Protein AF-A0A7W9T0S2-F1 (afdb_monomer_lite)

Radius of gyration: 16.26 Å; chains: 1; bounding box: 35×45×44 Å

Secondary structure (DSSP, 8-state):
------PPPHHHHHHHHH-TT-SHHHHHHHHHHHTT----HHHHHHHHTTS---HHHHHHHHHHHHHHHHHHHHHHHHHHHHHHT-

Organism: NCBI:txid1411122

Sequence (86 aa):
MEQNTNEPTEFQQILQRLGTGNTVVRDTIALLAERGLKVSRSAMYQALDGRSNRRELIEAFLETAEAEFERRRQVRERAARLIHNA

Foldseek 3Di:
DDPPPLDFDPLVVLVVVCPDPHCLLVVLQVVCVVVVHHDDSVRLVCVSRVVDPPVSSVVSSVVSSVVSVVVVVVVVVVVVVVVVVD

pLDDT: mean 88.69, std 13.68, range [36.47, 97.38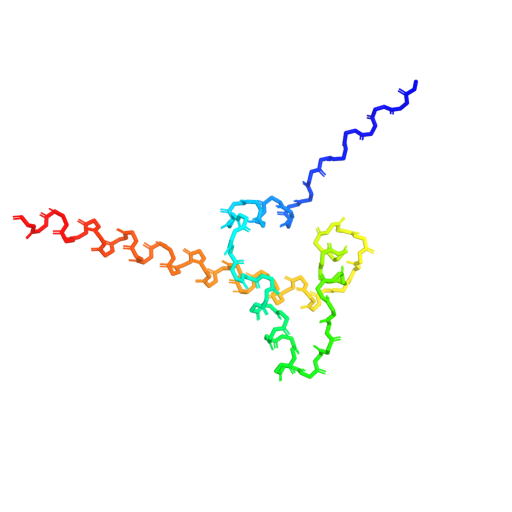]

Structure (mmCIF, N/CA/C/O backbone):
data_AF-A0A7W9T0S2-F1
#
_entry.id   AF-A0A7W9T0S2-F1
#
loop_
_atom_site.group_PDB
_atom_site.id
_atom_site.type_symbol
_atom_site.label_atom_id
_atom_site.label_alt_id
_atom_site.label_comp_id
_atom_site.label_asym_id
_atom_site.label_entity_id
_atom_site.label_seq_id
_atom_site.pdbx_PDB_ins_code
_atom_site.Cartn_x
_atom_site.Cartn_y
_atom_site.Cartn_z
_atom_site.occupancy
_atom_site.B_iso_or_equiv
_atom_site.auth_seq_id
_atom_site.auth_comp_id
_atom_site.auth_asym_id
_atom_site.auth_atom_id
_atom_site.pdbx_PDB_model_num
ATOM 1 N N . MET A 1 1 ? -4.101 34.913 16.684 1.00 36.47 1 MET A N 1
ATOM 2 C CA . MET A 1 1 ? -4.979 33.922 16.029 1.00 36.47 1 MET A CA 1
ATOM 3 C C . MET A 1 1 ? -4.090 32.766 15.612 1.00 36.47 1 MET A C 1
ATOM 5 O O . MET A 1 1 ? -3.102 33.010 14.933 1.00 36.47 1 MET A O 1
ATOM 9 N N . GLU A 1 2 ? -4.356 31.576 16.147 1.00 38.28 2 GLU A N 1
ATOM 10 C CA . GLU A 1 2 ? -3.514 30.378 16.042 1.00 38.28 2 GLU A CA 1
ATOM 11 C C . GLU A 1 2 ? -3.352 29.923 14.587 1.00 38.28 2 GLU A C 1
ATOM 13 O O . GLU A 1 2 ? -4.324 29.573 13.921 1.00 38.28 2 GLU A O 1
ATOM 18 N N . GLN A 1 3 ? -2.117 29.911 14.090 1.00 45.41 3 GLN A N 1
ATOM 19 C CA . GLN A 1 3 ? -1.760 29.200 12.867 1.00 45.41 3 GLN A CA 1
ATOM 20 C C . GLN A 1 3 ? -1.316 27.791 13.270 1.00 45.41 3 GLN A C 1
ATOM 22 O O . GLN A 1 3 ? -0.129 27.528 13.413 1.00 45.41 3 GLN A O 1
ATOM 27 N N . ASN A 1 4 ? -2.271 26.884 13.494 1.00 43.69 4 ASN A N 1
ATOM 28 C CA . ASN A 1 4 ? -1.969 25.453 13.514 1.00 43.69 4 ASN A CA 1
ATOM 29 C C . ASN A 1 4 ? -1.710 25.016 12.067 1.00 43.69 4 ASN A C 1
ATOM 31 O O . ASN A 1 4 ? -2.609 24.564 11.356 1.00 43.69 4 ASN A O 1
ATOM 35 N N . THR A 1 5 ? -0.477 25.208 11.603 1.00 50.59 5 THR A N 1
ATOM 36 C CA . THR A 1 5 ? 0.073 24.481 10.459 1.00 50.59 5 THR A CA 1
ATOM 37 C C . THR A 1 5 ? 0.064 23.000 10.818 1.00 50.59 5 THR A C 1
ATOM 39 O O . THR A 1 5 ? 0.983 22.503 11.458 1.00 50.59 5 THR A O 1
ATOM 42 N N . ASN A 1 6 ? -1.021 22.309 10.465 1.00 63.34 6 ASN A N 1
ATOM 43 C CA . ASN A 1 6 ? -1.122 20.856 10.555 1.00 63.34 6 ASN A CA 1
ATOM 44 C C . ASN A 1 6 ? -0.130 20.254 9.555 1.00 63.34 6 ASN A C 1
ATOM 46 O O . ASN A 1 6 ? -0.472 20.042 8.389 1.00 63.34 6 ASN A O 1
ATOM 50 N N . GLU A 1 7 ? 1.111 20.044 9.988 1.00 75.94 7 GLU A N 1
ATOM 51 C CA . GLU A 1 7 ? 2.070 19.268 9.216 1.00 75.94 7 GLU A CA 1
ATOM 52 C C . GLU A 1 7 ? 1.494 17.870 8.963 1.00 75.94 7 GLU A C 1
ATOM 54 O O . GLU A 1 7 ? 0.918 17.263 9.873 1.00 75.94 7 GLU A O 1
ATOM 59 N N . PRO A 1 8 ? 1.591 17.360 7.724 1.00 81.31 8 PRO A N 1
ATOM 60 C CA . PRO A 1 8 ? 1.083 16.040 7.422 1.00 81.31 8 PRO A CA 1
ATOM 61 C C . PRO A 1 8 ? 1.864 14.982 8.201 1.00 81.31 8 PRO A C 1
ATOM 63 O O . PRO A 1 8 ? 3.097 15.021 8.240 1.00 81.31 8 PRO A O 1
ATOM 66 N N . THR A 1 9 ? 1.150 14.012 8.773 1.00 88.69 9 THR A N 1
ATOM 67 C CA . THR A 1 9 ? 1.754 12.869 9.480 1.00 88.69 9 THR A CA 1
ATOM 68 C C . THR A 1 9 ? 2.710 12.101 8.561 1.00 88.69 9 THR A C 1
ATOM 70 O O . THR A 1 9 ? 2.583 12.173 7.332 1.00 88.69 9 THR A O 1
ATOM 73 N N . GLU A 1 10 ? 3.634 11.295 9.105 1.00 91.75 10 GLU A N 1
ATOM 74 C CA . GLU A 1 10 ? 4.518 10.491 8.246 1.00 91.75 10 GLU A CA 1
ATOM 75 C C . GLU A 1 10 ? 3.720 9.580 7.298 1.00 91.75 10 GLU A C 1
ATOM 77 O O . GLU A 1 10 ? 4.079 9.410 6.131 1.00 91.75 10 GLU A O 1
ATOM 82 N N . PHE A 1 11 ? 2.579 9.057 7.750 1.00 91.56 11 PHE A N 1
ATOM 83 C CA . PHE A 1 11 ? 1.703 8.221 6.929 1.00 91.56 11 PHE A CA 1
ATOM 84 C C . PHE A 1 11 ? 1.031 9.000 5.793 1.00 91.56 11 PHE A C 1
ATOM 86 O O . PHE A 1 11 ? 0.930 8.496 4.671 1.00 91.56 11 PHE A O 1
ATOM 93 N N . GLN A 1 12 ? 0.617 10.244 6.042 1.00 90.38 12 GLN A N 1
ATOM 94 C CA . GLN A 1 12 ? 0.111 11.123 4.989 1.00 90.38 12 GLN A CA 1
ATOM 95 C C . GLN A 1 12 ? 1.207 11.466 3.977 1.00 90.38 12 GLN A C 1
ATOM 97 O O . GLN A 1 12 ? 0.941 11.463 2.775 1.00 90.38 12 GLN A O 1
ATOM 102 N N . GLN A 1 13 ? 2.443 11.697 4.424 1.00 92.94 13 GLN A N 1
ATOM 103 C CA . GLN A 1 13 ? 3.576 11.938 3.526 1.00 92.94 13 GLN A CA 1
ATOM 104 C C . GLN A 1 13 ? 3.876 10.712 2.648 1.00 92.94 13 GLN A C 1
ATOM 106 O O . GLN A 1 13 ? 4.117 10.849 1.444 1.00 92.94 13 GLN A O 1
ATOM 111 N N . ILE A 1 14 ? 3.803 9.499 3.210 1.00 93.50 14 ILE A N 1
ATOM 112 C CA . ILE A 1 14 ? 3.913 8.246 2.446 1.00 93.50 14 ILE A CA 1
ATOM 113 C C . ILE A 1 14 ? 2.805 8.166 1.392 1.00 93.50 14 ILE A C 1
ATOM 115 O O . ILE A 1 14 ? 3.081 7.917 0.216 1.00 93.50 14 ILE A O 1
ATOM 119 N N . LEU A 1 15 ? 1.556 8.432 1.780 1.00 91.44 15 LEU A N 1
ATOM 120 C CA . LEU A 1 15 ? 0.430 8.409 0.853 1.00 91.44 15 LEU A CA 1
ATOM 121 C C . LEU A 1 15 ? 0.582 9.445 -0.275 1.00 91.44 15 LEU A C 1
ATOM 123 O O . LEU A 1 15 ? 0.305 9.140 -1.437 1.00 91.44 15 LEU A O 1
ATOM 127 N N . GLN A 1 16 ? 1.066 10.647 0.039 1.00 91.62 16 GLN A N 1
ATOM 128 C CA . GLN A 1 16 ? 1.359 11.682 -0.954 1.00 91.62 16 GLN A CA 1
ATOM 129 C C . GLN A 1 16 ? 2.439 11.226 -1.945 1.00 91.62 16 GLN A C 1
ATOM 131 O O . GLN A 1 16 ? 2.263 11.391 -3.152 1.00 91.62 16 GLN A O 1
ATOM 136 N N . ARG A 1 17 ? 3.514 10.579 -1.469 1.00 93.38 17 ARG A N 1
ATOM 137 C CA . ARG A 1 17 ? 4.566 9.995 -2.327 1.00 93.38 17 ARG A CA 1
ATOM 138 C C . ARG A 1 17 ? 4.043 8.895 -3.251 1.00 93.38 17 ARG A C 1
ATOM 140 O O . ARG A 1 17 ? 4.542 8.735 -4.366 1.00 93.38 17 ARG A O 1
ATOM 147 N N . LEU A 1 18 ? 3.042 8.135 -2.810 1.00 91.25 18 LEU A N 1
ATOM 148 C CA . LEU A 1 18 ? 2.390 7.122 -3.639 1.00 91.25 18 LEU A CA 1
ATOM 149 C C . LEU A 1 18 ? 1.535 7.749 -4.759 1.00 91.25 18 LEU A C 1
ATOM 151 O O . LEU A 1 18 ? 1.434 7.152 -5.836 1.00 91.25 18 LEU A O 1
ATOM 155 N N . GLY A 1 19 ? 1.001 8.958 -4.552 1.00 89.75 19 GLY A N 1
ATOM 156 C CA . GLY A 1 19 ? 0.296 9.774 -5.551 1.00 89.75 19 GLY A CA 1
ATOM 157 C C . GLY A 1 19 ? -1.226 9.574 -5.578 1.00 89.75 19 GLY A C 1
ATOM 158 O O . GLY A 1 19 ? -1.738 8.554 -5.131 1.00 89.75 19 GLY A O 1
ATOM 159 N N . THR A 1 20 ? -1.975 10.532 -6.131 1.00 74.06 20 THR A N 1
ATOM 160 C CA . THR A 1 20 ? -3.450 10.648 -6.015 1.00 74.06 20 THR A CA 1
ATOM 161 C C . THR A 1 20 ? -4.286 9.585 -6.748 1.00 74.06 20 THR A C 1
ATOM 163 O O . THR A 1 20 ? -5.504 9.569 -6.601 1.00 74.06 20 THR A O 1
ATOM 166 N N . GLY A 1 21 ? -3.665 8.665 -7.489 1.00 75.88 21 GLY A N 1
ATOM 167 C CA . GLY A 1 21 ? -4.338 7.555 -8.182 1.00 75.88 21 GLY A CA 1
ATOM 168 C C . GLY A 1 21 ? -3.875 6.165 -7.743 1.00 75.88 21 GLY A C 1
ATOM 169 O O . GLY A 1 21 ? -4.181 5.182 -8.414 1.00 75.88 21 GLY A O 1
ATOM 170 N N . ASN A 1 22 ? -3.088 6.072 -6.667 1.00 83.31 22 ASN A N 1
ATOM 171 C CA . ASN A 1 22 ? -2.586 4.785 -6.202 1.00 83.31 22 ASN A CA 1
ATOM 172 C C . ASN A 1 22 ? -3.713 3.919 -5.612 1.00 83.31 22 ASN A C 1
ATOM 174 O O . ASN A 1 22 ? -4.720 4.420 -5.110 1.00 83.31 22 ASN A O 1
ATOM 178 N N . THR A 1 23 ? -3.528 2.603 -5.661 1.00 92.25 23 THR A N 1
ATOM 179 C CA . THR A 1 23 ? -4.502 1.635 -5.151 1.00 92.25 23 THR A CA 1
ATOM 180 C C . THR A 1 23 ? -4.235 1.225 -3.708 1.00 92.25 23 THR A C 1
ATOM 182 O O . THR A 1 23 ? -5.061 0.520 -3.142 1.00 92.25 23 THR A O 1
ATOM 185 N N . VAL A 1 24 ? -3.163 1.723 -3.079 1.00 94.38 24 VAL A N 1
ATOM 186 C CA . VAL A 1 24 ? -2.667 1.254 -1.775 1.00 94.38 24 VAL A CA 1
ATOM 187 C C . VAL A 1 24 ? -3.760 1.285 -0.722 1.00 94.38 24 VAL A C 1
ATOM 189 O O . VAL A 1 24 ? -4.027 0.254 -0.139 1.00 94.38 24 VAL A O 1
ATOM 192 N N . VAL A 1 25 ? -4.504 2.384 -0.555 1.00 94.44 25 VAL A N 1
ATOM 193 C CA . VAL A 1 25 ? -5.601 2.440 0.440 1.00 94.44 25 VAL A CA 1
ATOM 194 C C . VAL A 1 25 ? -6.685 1.388 0.180 1.00 94.44 25 VAL A C 1
ATOM 196 O O . VAL A 1 25 ? -7.242 0.817 1.114 1.00 94.44 25 VAL A O 1
ATOM 199 N N . ARG A 1 26 ? -7.021 1.129 -1.088 1.00 95.31 26 ARG A N 1
ATOM 200 C CA . ARG A 1 26 ? -7.998 0.090 -1.447 1.00 95.31 26 ARG A CA 1
ATOM 201 C C . ARG A 1 26 ? -7.430 -1.298 -1.155 1.00 95.31 26 ARG A C 1
ATOM 203 O O . ARG A 1 26 ? -8.149 -2.132 -0.617 1.00 95.31 26 ARG A O 1
ATOM 210 N N . ASP A 1 27 ? -6.170 -1.516 -1.495 1.00 96.56 27 ASP A N 1
ATOM 211 C CA . ASP A 1 27 ? -5.494 -2.797 -1.339 1.00 96.56 27 ASP A CA 1
ATOM 212 C C . ASP A 1 27 ? -5.238 -3.091 0.155 1.00 96.56 27 ASP A C 1
ATOM 214 O O . ASP A 1 27 ? -5.444 -4.217 0.594 1.00 96.56 27 ASP A O 1
ATOM 218 N N . THR A 1 28 ? -4.958 -2.073 0.981 1.00 96.88 28 THR A N 1
ATOM 219 C CA . THR A 1 28 ? -4.930 -2.167 2.452 1.00 96.88 28 THR A CA 1
ATOM 220 C C . THR A 1 28 ? -6.280 -2.621 3.001 1.00 96.88 28 THR A C 1
ATOM 222 O O . THR A 1 28 ? -6.341 -3.511 3.843 1.00 96.88 28 THR A O 1
ATOM 225 N N . ILE A 1 29 ? -7.385 -2.026 2.535 1.00 96.50 29 ILE A N 1
ATOM 226 C CA . ILE A 1 29 ? -8.734 -2.406 2.986 1.00 96.50 29 ILE A CA 1
ATOM 227 C C . ILE A 1 29 ? -9.054 -3.852 2.589 1.00 96.50 29 ILE A C 1
ATOM 229 O O . ILE A 1 29 ? -9.661 -4.573 3.380 1.00 96.50 29 ILE A O 1
ATOM 233 N N . ALA A 1 30 ? -8.642 -4.282 1.394 1.00 96.62 30 ALA A N 1
ATOM 234 C CA . ALA A 1 30 ? -8.796 -5.665 0.953 1.00 96.62 30 ALA A CA 1
ATOM 235 C C . ALA A 1 30 ? -7.977 -6.629 1.829 1.00 96.62 30 ALA A C 1
ATOM 237 O O . ALA A 1 30 ? -8.540 -7.586 2.355 1.00 96.62 30 ALA A O 1
ATOM 238 N N . LEU A 1 31 ? -6.703 -6.316 2.083 1.00 97.12 31 LEU A N 1
ATOM 239 C CA . LEU A 1 31 ? -5.823 -7.096 2.958 1.00 97.12 31 LEU A CA 1
ATOM 240 C C . LEU A 1 31 ? -6.393 -7.229 4.377 1.00 97.12 31 LEU A C 1
ATOM 242 O O . LEU A 1 31 ? -6.393 -8.307 4.969 1.00 97.12 31 LEU A O 1
ATOM 246 N N . LEU A 1 32 ? -6.920 -6.139 4.933 1.00 96.69 32 LEU A N 1
ATOM 247 C CA . LEU A 1 32 ? -7.572 -6.159 6.241 1.00 96.69 32 LEU A CA 1
ATOM 248 C C . LEU A 1 32 ? -8.830 -7.036 6.230 1.00 96.69 32 LEU A C 1
ATOM 250 O O . LEU A 1 32 ? -9.041 -7.801 7.169 1.00 96.69 32 LEU A O 1
ATOM 254 N N . ALA A 1 33 ? -9.632 -6.982 5.164 1.00 96.56 33 ALA A N 1
ATOM 255 C CA . ALA A 1 33 ? -10.814 -7.827 5.028 1.00 96.56 33 ALA A CA 1
ATOM 256 C C . ALA A 1 33 ? -10.457 -9.322 4.942 1.00 96.56 33 ALA A C 1
ATOM 258 O O . ALA A 1 33 ? -11.137 -10.134 5.569 1.00 96.56 33 ALA A O 1
ATOM 259 N N . GLU A 1 34 ? -9.378 -9.679 4.239 1.00 96.69 34 GLU A N 1
ATOM 260 C CA . GLU A 1 34 ? -8.829 -11.045 4.203 1.00 96.69 34 GLU A CA 1
ATOM 261 C C . GLU A 1 34 ? -8.378 -11.519 5.593 1.00 96.69 34 GLU A C 1
ATOM 263 O O . GLU A 1 34 ? -8.581 -12.678 5.952 1.00 96.69 34 GLU A O 1
ATOM 268 N N . ARG A 1 35 ? -7.857 -10.604 6.421 1.00 95.81 35 ARG A N 1
ATOM 269 C CA . ARG A 1 35 ? -7.509 -10.841 7.836 1.00 95.81 35 ARG A CA 1
ATOM 270 C C . ARG A 1 35 ? -8.722 -10.825 8.781 1.00 95.81 35 ARG A C 1
ATOM 272 O O . ARG A 1 35 ? -8.556 -10.892 9.995 1.00 95.81 35 ARG A O 1
ATOM 279 N N . GLY A 1 36 ? -9.944 -10.730 8.250 1.00 96.25 36 GLY A N 1
ATOM 280 C CA . GLY A 1 36 ? -11.189 -10.716 9.026 1.00 96.25 36 GLY A CA 1
ATOM 281 C C . GLY A 1 36 ? -11.578 -9.349 9.600 1.00 96.25 36 GLY A C 1
ATOM 282 O O . GLY A 1 36 ? -12.569 -9.244 10.325 1.00 96.25 36 GLY A O 1
ATOM 283 N N . LEU A 1 37 ? -10.850 -8.282 9.261 1.00 95.12 37 LEU A N 1
ATOM 284 C CA . LEU A 1 37 ? -11.070 -6.935 9.772 1.00 95.12 37 LEU A CA 1
ATOM 285 C C . LEU A 1 37 ? -11.769 -6.046 8.732 1.00 95.12 37 LEU A C 1
ATOM 287 O O . LEU A 1 37 ? -11.177 -5.586 7.758 1.00 95.12 37 LEU A O 1
ATOM 291 N N . LYS A 1 38 ? -13.048 -5.735 8.960 1.00 93.81 38 LYS A N 1
ATOM 292 C CA . LYS A 1 38 ? -13.801 -4.818 8.089 1.00 93.81 38 LYS A CA 1
ATOM 293 C C . LYS A 1 38 ? -13.531 -3.364 8.469 1.00 93.81 38 LYS A C 1
ATOM 295 O O . LYS A 1 38 ? -13.848 -2.933 9.577 1.00 93.81 38 LYS A O 1
ATOM 300 N N . VAL A 1 39 ? -12.985 -2.596 7.529 1.00 94.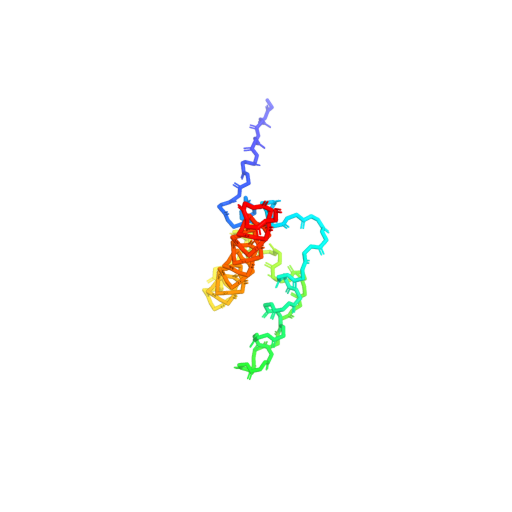19 39 VAL A N 1
ATOM 301 C CA . VAL A 1 39 ? -12.637 -1.181 7.719 1.00 94.19 39 VAL A CA 1
ATOM 302 C C . VAL A 1 39 ? -13.173 -0.358 6.555 1.00 94.19 39 VAL A C 1
ATOM 304 O O . VAL A 1 39 ? -13.061 -0.745 5.395 1.00 94.19 39 VAL A O 1
ATOM 307 N N . SER A 1 40 ? -13.777 0.790 6.861 1.00 94.25 40 SER A N 1
ATOM 308 C CA . SER A 1 40 ? -14.205 1.738 5.834 1.00 94.25 40 SER A CA 1
ATOM 309 C C . SER A 1 40 ? -13.027 2.581 5.351 1.00 94.25 40 SER A C 1
ATOM 311 O O . SER A 1 40 ? -12.083 2.854 6.093 1.00 94.25 40 SER A O 1
ATOM 313 N N . ARG A 1 41 ? -13.114 3.096 4.123 1.00 93.56 41 ARG A N 1
ATOM 314 C CA . ARG A 1 41 ? -12.105 4.022 3.591 1.00 93.56 41 ARG A CA 1
ATOM 315 C C . ARG A 1 41 ? -11.915 5.259 4.481 1.00 93.56 41 ARG A C 1
ATOM 317 O O . ARG A 1 41 ? -10.786 5.686 4.685 1.00 93.56 41 ARG A O 1
ATOM 324 N N . SER A 1 42 ? -12.993 5.789 5.062 1.00 93.31 42 SER A N 1
ATOM 325 C CA . SER A 1 42 ? -12.915 6.917 6.002 1.00 93.31 42 SER A CA 1
ATOM 326 C C . SER A 1 42 ? -12.136 6.566 7.270 1.00 93.31 42 SER A C 1
ATOM 328 O O . SER A 1 42 ? -11.339 7.377 7.729 1.00 93.31 42 SER A O 1
ATOM 330 N N . ALA A 1 43 ? -12.350 5.376 7.839 1.00 92.62 43 ALA A N 1
ATOM 331 C CA . ALA A 1 43 ? -11.623 4.937 9.029 1.00 92.62 43 ALA A CA 1
ATOM 332 C C . ALA A 1 43 ? -10.127 4.742 8.736 1.00 92.62 43 ALA A C 1
ATOM 334 O O . ALA A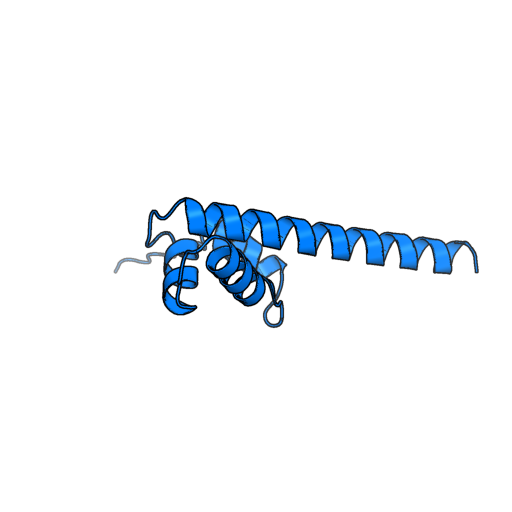 1 43 ? -9.292 5.078 9.572 1.00 92.62 43 ALA A O 1
ATOM 335 N N . MET A 1 44 ? -9.790 4.270 7.531 1.00 94.38 44 MET A N 1
ATOM 336 C CA . MET A 1 44 ? -8.403 4.178 7.081 1.00 94.38 44 MET A CA 1
ATOM 337 C C . MET A 1 44 ? -7.738 5.560 7.030 1.00 94.38 44 MET A C 1
ATOM 339 O O . MET A 1 44 ? -6.682 5.744 7.623 1.00 94.38 44 MET A O 1
ATOM 343 N N . TYR A 1 45 ? -8.377 6.558 6.410 1.00 92.75 45 TYR A N 1
ATOM 344 C CA . TYR A 1 45 ? -7.839 7.925 6.377 1.00 92.75 45 TYR A CA 1
ATOM 345 C C . TYR A 1 45 ? -7.720 8.556 7.764 1.00 92.75 45 TYR A C 1
ATOM 347 O O . TYR A 1 45 ? -6.704 9.166 8.060 1.00 92.75 45 TYR A O 1
ATOM 355 N N . GLN A 1 46 ? -8.694 8.348 8.653 1.00 92.19 46 GLN A N 1
ATOM 356 C CA . GLN A 1 46 ? -8.587 8.825 10.036 1.00 92.19 46 GLN A CA 1
ATOM 357 C C . GLN A 1 46 ? -7.388 8.218 10.775 1.00 92.19 46 GLN A C 1
ATOM 359 O O . GLN A 1 46 ? -6.753 8.914 11.563 1.00 92.19 46 GLN A O 1
ATOM 364 N N . ALA A 1 47 ? -7.064 6.945 10.524 1.00 92.12 47 ALA A N 1
ATOM 365 C CA . ALA A 1 47 ? -5.864 6.326 11.078 1.00 92.12 47 ALA A CA 1
ATOM 366 C C . ALA A 1 47 ? -4.585 6.960 10.510 1.00 92.12 47 ALA A C 1
ATOM 368 O O .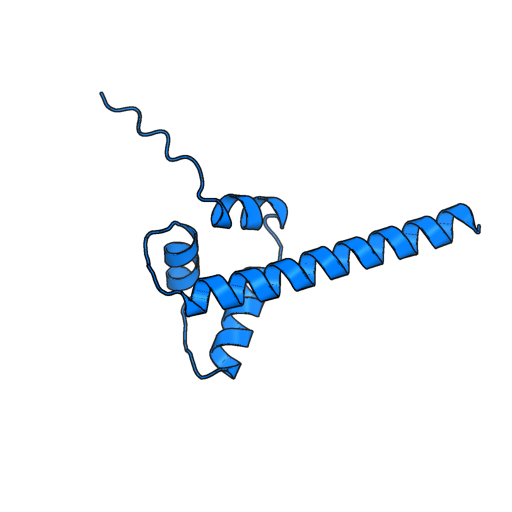 ALA A 1 47 ? -3.699 7.320 11.280 1.00 92.12 47 ALA A O 1
ATOM 369 N N . LEU A 1 48 ? -4.511 7.175 9.191 1.00 91.00 48 LEU A N 1
ATOM 370 C CA . LEU A 1 48 ? -3.360 7.833 8.554 1.00 91.00 48 LEU A CA 1
ATOM 371 C C . LEU A 1 48 ? -3.177 9.277 9.038 1.00 91.00 48 LEU A C 1
ATOM 373 O O . LEU A 1 48 ? -2.050 9.717 9.236 1.00 91.00 48 LEU A O 1
ATOM 377 N N . ASP A 1 49 ? -4.270 9.986 9.306 1.00 90.31 49 ASP A N 1
ATOM 378 C CA . ASP A 1 49 ? -4.275 11.341 9.865 1.00 90.31 49 ASP A CA 1
ATOM 379 C C . ASP A 1 49 ? -3.877 11.380 11.357 1.00 90.31 49 ASP A C 1
ATOM 381 O O . ASP A 1 49 ? -3.943 12.439 11.980 1.00 90.31 49 ASP A O 1
ATOM 385 N N . GLY A 1 50 ? -3.534 10.239 11.969 1.00 85.75 50 GLY A N 1
ATOM 386 C CA . GLY A 1 50 ? -3.191 10.144 13.393 1.00 85.75 50 GLY A CA 1
ATOM 387 C C . GLY A 1 50 ? -4.387 10.318 14.334 1.00 85.75 50 GLY A C 1
ATOM 388 O O . GLY A 1 50 ? -4.220 10.419 15.546 1.00 85.75 50 GLY A O 1
ATOM 389 N N . ARG A 1 51 ? -5.617 10.330 13.805 1.00 85.12 51 ARG A N 1
ATOM 390 C CA . ARG A 1 51 ? -6.861 10.473 14.585 1.00 85.12 51 ARG A CA 1
ATOM 391 C C . ARG A 1 51 ? -7.362 9.140 15.146 1.00 85.12 51 ARG A C 1
ATOM 393 O O . ARG A 1 51 ? -8.416 9.093 15.776 1.00 85.12 51 ARG A O 1
ATOM 400 N N . SER A 1 52 ? -6.640 8.046 14.901 1.00 80.88 52 SER A N 1
ATOM 401 C CA . SER A 1 52 ? -6.959 6.712 15.400 1.00 80.88 52 SER A CA 1
ATOM 402 C C . SER A 1 52 ? -5.689 5.908 15.674 1.00 80.88 52 SER A C 1
ATOM 404 O O . SER A 1 52 ? -4.836 5.784 14.803 1.00 80.88 52 SER A O 1
ATOM 406 N N . ASN A 1 53 ? -5.604 5.282 16.852 1.00 74.06 53 ASN A N 1
ATOM 407 C CA . ASN A 1 53 ? -4.454 4.465 17.271 1.00 74.06 53 ASN A CA 1
ATOM 408 C C . ASN A 1 53 ? -4.592 2.981 16.880 1.00 74.06 53 ASN A C 1
ATOM 410 O O . ASN A 1 53 ? -4.081 2.095 17.566 1.00 74.06 53 ASN A O 1
ATOM 414 N N . ARG A 1 54 ? -5.325 2.669 15.804 1.00 87.50 54 ARG A N 1
ATOM 415 C CA . ARG A 1 54 ? -5.525 1.278 15.370 1.00 87.50 54 ARG A CA 1
ATOM 416 C C . ARG A 1 54 ? -4.286 0.768 14.641 1.00 87.50 54 ARG A C 1
ATOM 418 O O . ARG A 1 54 ? -4.205 0.832 13.418 1.00 87.50 54 ARG A O 1
ATOM 425 N N . ARG A 1 55 ? -3.347 0.236 15.422 1.00 90.56 55 ARG A N 1
ATOM 426 C CA . ARG A 1 55 ? -2.062 -0.307 14.965 1.00 90.56 55 ARG A CA 1
ATOM 427 C C . ARG A 1 55 ? -2.188 -1.238 13.754 1.00 90.56 55 ARG A C 1
ATOM 429 O O . ARG A 1 55 ? -1.454 -1.064 12.792 1.00 90.56 55 ARG A O 1
ATOM 436 N N . GLU A 1 56 ? -3.170 -2.135 13.758 1.00 92.81 56 GLU A N 1
ATOM 437 C CA . GLU A 1 56 ? -3.423 -3.090 12.666 1.00 92.81 56 GLU A CA 1
ATOM 438 C C . GLU A 1 56 ? -3.664 -2.413 11.304 1.00 92.81 56 GLU A C 1
ATOM 440 O O . GLU A 1 56 ? -3.216 -2.914 10.276 1.00 92.81 56 GLU A O 1
ATOM 445 N N . LEU A 1 57 ? -4.348 -1.259 11.279 1.00 94.25 57 LEU A N 1
ATOM 446 C CA . LEU A 1 57 ? -4.598 -0.508 10.040 1.00 94.25 57 LEU A CA 1
ATOM 447 C C . LEU A 1 57 ? -3.297 0.089 9.507 1.00 94.25 57 LEU A C 1
ATOM 449 O O . LEU A 1 57 ? -3.044 0.041 8.307 1.00 94.25 57 LEU A O 1
ATOM 453 N N . ILE A 1 58 ? -2.487 0.651 10.404 1.00 94.38 58 ILE A N 1
ATOM 454 C CA . ILE A 1 58 ? -1.209 1.272 10.056 1.00 94.38 58 ILE A CA 1
ATOM 455 C C . ILE A 1 58 ? -0.217 0.221 9.561 1.00 94.38 58 ILE A C 1
ATOM 457 O O . ILE A 1 58 ? 0.413 0.430 8.530 1.00 94.38 58 ILE A 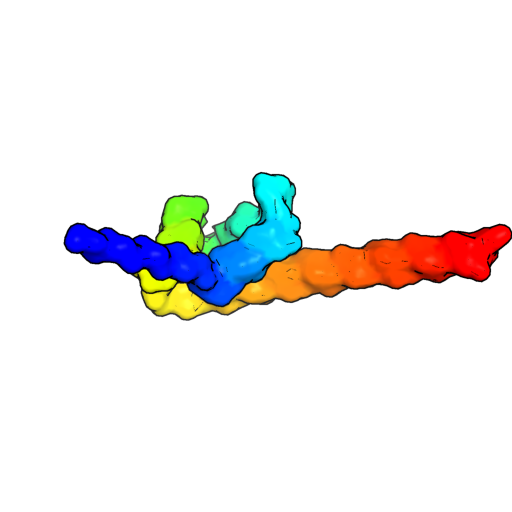O 1
ATOM 461 N N . GLU A 1 59 ? -0.118 -0.924 10.236 1.00 95.56 59 GLU A N 1
ATOM 462 C CA . GLU A 1 59 ? 0.754 -2.022 9.809 1.00 95.56 59 GLU A CA 1
ATOM 463 C C . GLU A 1 59 ? 0.346 -2.554 8.430 1.00 95.56 59 GLU A C 1
ATOM 465 O O . GLU A 1 59 ? 1.188 -2.655 7.541 1.00 95.56 59 GLU A O 1
ATOM 470 N N . ALA A 1 60 ? -0.950 -2.790 8.197 1.00 96.88 60 ALA A N 1
ATOM 471 C CA . ALA A 1 60 ? -1.438 -3.212 6.883 1.00 96.88 60 ALA A CA 1
ATOM 472 C C . ALA A 1 60 ? -1.201 -2.149 5.790 1.00 96.88 60 ALA A C 1
ATOM 474 O O . ALA A 1 60 ? -0.937 -2.478 4.629 1.00 96.88 60 ALA A O 1
ATOM 475 N N . PHE A 1 61 ? -1.293 -0.863 6.136 1.00 96.31 61 PHE A N 1
ATOM 476 C CA . PHE A 1 61 ? -0.977 0.222 5.209 1.00 96.31 61 PHE A CA 1
ATOM 477 C C . PHE A 1 61 ? 0.502 0.246 4.836 1.00 96.31 61 PHE A C 1
ATOM 479 O O . PHE A 1 61 ? 0.822 0.359 3.656 1.00 96.31 61 PHE A O 1
ATOM 486 N N . LEU A 1 62 ? 1.399 0.125 5.816 1.00 96.38 62 LEU A N 1
ATOM 487 C CA . LEU A 1 62 ? 2.836 0.104 5.560 1.00 96.38 62 LEU A CA 1
ATOM 488 C C . LEU A 1 62 ? 3.219 -1.091 4.688 1.00 96.38 62 LEU A C 1
ATOM 490 O O . LEU A 1 62 ? 3.885 -0.899 3.678 1.00 96.38 62 LEU A O 1
ATOM 494 N N . GLU A 1 63 ? 2.696 -2.279 4.987 1.00 97.38 63 GLU A N 1
ATOM 495 C CA . GLU A 1 63 ? 2.924 -3.492 4.193 1.00 97.38 63 GLU A CA 1
ATOM 496 C C . GLU A 1 63 ? 2.525 -3.303 2.718 1.00 97.38 63 GLU A C 1
ATOM 498 O O . GLU A 1 63 ? 3.280 -3.608 1.793 1.00 97.38 63 GLU A O 1
ATOM 503 N N . THR A 1 64 ? 1.342 -2.731 2.481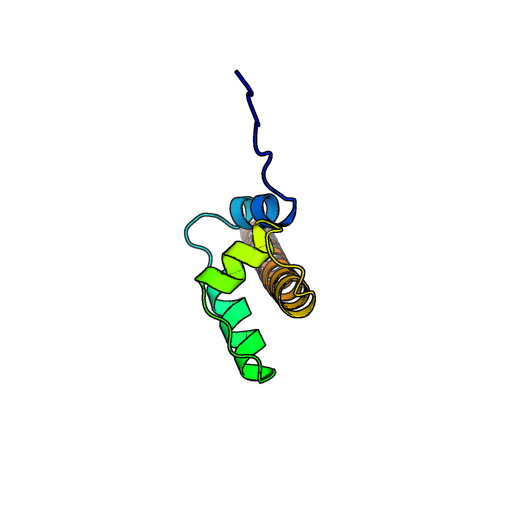 1.00 97.06 64 THR A N 1
ATOM 504 C CA . THR A 1 64 ? 0.856 -2.469 1.117 1.00 97.06 64 THR A CA 1
ATOM 505 C C . THR A 1 64 ? 1.612 -1.333 0.422 1.00 97.06 64 THR A C 1
ATOM 507 O O . THR A 1 64 ? 1.848 -1.401 -0.788 1.00 97.06 64 THR A O 1
ATOM 510 N N . ALA A 1 65 ? 2.042 -0.307 1.159 1.00 96.56 65 ALA A N 1
ATOM 511 C CA . ALA A 1 65 ? 2.864 0.777 0.630 1.00 96.56 65 ALA A CA 1
ATOM 512 C C . ALA A 1 65 ? 4.266 0.288 0.231 1.00 96.56 65 ALA A C 1
ATOM 514 O O . ALA A 1 65 ? 4.746 0.624 -0.853 1.00 96.56 65 ALA A O 1
ATOM 515 N N . GLU A 1 66 ? 4.905 -0.525 1.071 1.00 97.38 66 GLU A N 1
ATOM 516 C CA . GLU A 1 66 ? 6.212 -1.136 0.816 1.00 97.38 66 GLU A CA 1
ATOM 517 C C . GLU A 1 66 ? 6.178 -2.018 -0.433 1.00 97.38 66 GLU A C 1
ATOM 519 O O . GLU A 1 66 ? 7.025 -1.861 -1.317 1.00 97.38 66 GLU A O 1
ATOM 524 N N . ALA A 1 67 ? 5.155 -2.868 -0.564 1.00 96.25 67 ALA A N 1
ATOM 525 C CA . ALA A 1 67 ? 4.961 -3.698 -1.750 1.00 96.25 67 ALA A CA 1
ATOM 526 C C . ALA A 1 67 ? 4.833 -2.858 -3.036 1.00 96.25 67 ALA A C 1
ATOM 528 O O . ALA A 1 67 ? 5.435 -3.182 -4.064 1.00 96.25 67 ALA A O 1
ATOM 529 N N . GLU A 1 68 ? 4.092 -1.747 -2.992 1.00 95.81 68 GLU A N 1
ATOM 530 C CA . GLU A 1 68 ? 3.947 -0.852 -4.142 1.00 95.81 68 GLU A CA 1
ATOM 531 C C . GLU A 1 68 ? 5.251 -0.110 -4.476 1.00 95.81 68 GLU A C 1
ATOM 533 O O . GLU A 1 68 ? 5.600 0.024 -5.655 1.00 95.81 68 GLU A O 1
ATOM 538 N N . PHE A 1 69 ? 6.006 0.356 -3.477 1.00 95.81 69 PHE A N 1
ATOM 539 C CA . PHE A 1 69 ? 7.311 0.980 -3.714 1.00 95.81 69 PHE A CA 1
ATOM 540 C C . PHE A 1 69 ? 8.311 0.001 -4.322 1.00 95.81 69 PHE A C 1
ATOM 542 O O . PHE A 1 69 ? 8.997 0.352 -5.286 1.00 95.81 69 PHE A O 1
ATOM 549 N N . GLU A 1 70 ? 8.351 -1.226 -3.813 1.00 96.81 70 GLU A N 1
ATOM 550 C CA . GLU A 1 70 ? 9.211 -2.278 -4.337 1.00 96.81 70 GLU A CA 1
ATOM 551 C C . GLU A 1 70 ? 8.843 -2.621 -5.785 1.00 96.81 70 GLU A C 1
ATOM 553 O O . GLU A 1 70 ? 9.709 -2.636 -6.664 1.00 96.81 70 GLU A O 1
ATOM 558 N N . ARG A 1 71 ? 7.547 -2.763 -6.090 1.00 94.69 71 ARG A N 1
ATOM 559 C CA . ARG A 1 71 ? 7.067 -2.958 -7.466 1.00 94.69 71 ARG A CA 1
ATOM 560 C C . ARG A 1 71 ? 7.518 -1.823 -8.387 1.00 94.69 71 ARG A C 1
ATOM 562 O O . ARG A 1 71 ? 8.011 -2.075 -9.489 1.00 94.69 71 ARG A O 1
ATOM 569 N N . ARG A 1 72 ? 7.391 -0.562 -7.953 1.00 94.44 72 ARG A N 1
ATOM 570 C CA . ARG A 1 72 ? 7.851 0.606 -8.729 1.00 94.44 72 ARG A CA 1
ATOM 571 C C . ARG A 1 72 ? 9.361 0.585 -8.951 1.00 94.44 72 ARG A C 1
ATOM 573 O O . ARG A 1 72 ? 9.802 0.904 -10.057 1.00 94.44 72 ARG A O 1
ATOM 580 N N . ARG A 1 73 ? 10.148 0.210 -7.938 1.00 96.25 73 ARG A N 1
ATOM 581 C CA . ARG A 1 73 ? 11.607 0.064 -8.044 1.00 96.25 73 ARG A CA 1
ATOM 582 C C . ARG A 1 73 ? 11.970 -0.981 -9.096 1.00 96.25 73 ARG A C 1
ATOM 584 O O . ARG A 1 73 ? 12.685 -0.657 -10.041 1.00 96.25 73 ARG A O 1
ATOM 591 N N . GLN A 1 74 ? 11.393 -2.176 -9.006 1.00 97.00 74 GLN A N 1
ATOM 592 C CA . GLN A 1 74 ? 11.632 -3.269 -9.954 1.00 97.00 74 GLN A CA 1
ATOM 593 C C . GLN A 1 74 ? 11.264 -2.891 -11.395 1.00 97.00 74 GLN A C 1
ATOM 595 O O . GLN A 1 74 ? 12.000 -3.213 -12.330 1.00 97.00 74 GLN A O 1
ATOM 600 N N . VAL A 1 75 ? 10.149 -2.175 -11.596 1.00 96.31 75 VAL A N 1
ATOM 601 C CA . VAL A 1 75 ? 9.747 -1.677 -12.923 1.00 96.31 75 VAL A CA 1
ATOM 602 C C . VAL A 1 75 ? 10.787 -0.708 -13.485 1.00 96.31 75 VAL A C 1
ATOM 604 O O . VAL A 1 75 ? 11.176 -0.851 -14.646 1.00 96.31 75 VAL A O 1
ATOM 607 N N . ARG A 1 76 ? 11.271 0.245 -12.677 1.00 96.00 76 ARG A N 1
ATOM 608 C CA . ARG A 1 76 ? 12.312 1.199 -13.099 1.00 96.00 76 ARG A CA 1
ATOM 609 C C . ARG A 1 76 ? 13.620 0.495 -13.435 1.00 96.00 76 ARG A C 1
ATOM 611 O O . ARG A 1 76 ? 14.193 0.763 -14.485 1.00 96.00 76 ARG A O 1
ATOM 618 N N . GLU A 1 77 ? 14.061 -0.434 -12.594 1.00 97.12 77 GLU A N 1
ATOM 619 C CA . GLU A 1 77 ? 15.273 -1.223 -12.834 1.00 97.12 77 GLU A CA 1
ATOM 620 C C . GLU A 1 77 ? 15.163 -2.054 -14.114 1.00 97.12 77 GLU A C 1
ATOM 622 O O . GLU A 1 77 ? 16.097 -2.107 -14.915 1.00 97.12 77 GLU A O 1
ATOM 627 N N . ARG A 1 78 ? 14.004 -2.679 -14.353 1.00 96.62 78 ARG A N 1
ATOM 628 C CA . ARG A 1 78 ? 13.754 -3.419 -15.594 1.00 96.62 78 ARG A CA 1
ATOM 629 C C . ARG A 1 78 ? 13.789 -2.500 -16.814 1.00 96.62 78 ARG A C 1
ATOM 631 O O . ARG A 1 78 ? 14.410 -2.868 -17.804 1.00 96.62 78 ARG A O 1
ATOM 638 N N . ALA A 1 79 ? 13.161 -1.328 -16.742 1.00 96.69 79 ALA A N 1
ATOM 639 C CA . ALA A 1 79 ? 13.172 -0.354 -17.830 1.00 96.69 79 ALA A CA 1
ATOM 640 C C . ALA A 1 79 ? 14.594 0.151 -18.131 1.00 96.69 79 ALA A C 1
ATOM 642 O O . ALA A 1 79 ? 14.999 0.156 -19.289 1.00 96.69 79 ALA A O 1
ATOM 643 N N . ALA A 1 80 ? 15.376 0.487 -17.100 1.00 95.44 80 ALA A N 1
ATOM 644 C CA . ALA A 1 80 ? 16.763 0.920 -17.257 1.00 95.44 80 ALA A CA 1
ATOM 645 C C . ALA A 1 80 ? 17.623 -0.159 -17.936 1.00 95.44 80 ALA A C 1
ATOM 647 O O . ALA A 1 80 ? 18.335 0.137 -18.892 1.00 95.44 80 ALA A O 1
ATOM 648 N N . ARG A 1 81 ? 17.504 -1.427 -17.511 1.00 95.38 81 ARG A N 1
ATOM 649 C CA . ARG A 1 81 ? 18.208 -2.547 -18.161 1.00 95.38 81 ARG A CA 1
ATOM 650 C C . ARG A 1 81 ? 17.855 -2.696 -19.638 1.00 95.38 81 ARG A C 1
ATOM 652 O O . ARG A 1 81 ? 18.731 -3.033 -20.421 1.00 95.38 81 ARG A O 1
ATOM 659 N N . LEU A 1 82 ? 16.598 -2.473 -20.019 1.00 94.62 82 LEU A N 1
ATOM 660 C CA . LEU A 1 82 ? 16.182 -2.560 -21.421 1.00 94.62 82 LEU A CA 1
ATOM 661 C C . LEU A 1 82 ? 16.740 -1.409 -22.265 1.00 94.62 82 LEU A C 1
ATOM 663 O O . LEU A 1 82 ? 17.095 -1.647 -23.406 1.00 94.62 82 LEU A O 1
ATOM 667 N N . ILE A 1 83 ? 16.847 -0.198 -21.712 1.00 94.44 83 ILE A N 1
ATOM 668 C CA . ILE A 1 83 ? 17.421 0.961 -22.418 1.00 94.44 83 ILE A CA 1
ATOM 669 C C . ILE A 1 83 ? 18.937 0.811 -22.590 1.00 94.44 83 ILE A C 1
ATOM 671 O O . ILE A 1 83 ? 19.456 1.115 -23.652 1.00 94.44 83 ILE A O 1
ATOM 675 N N . HIS A 1 84 ? 19.652 0.355 -21.556 1.00 84.00 84 HIS A N 1
ATOM 676 C CA . HIS A 1 84 ? 21.116 0.231 -21.601 1.00 84.00 84 HIS A CA 1
ATOM 677 C C . HIS A 1 84 ? 21.621 -0.984 -22.395 1.00 84.00 84 HIS A C 1
ATOM 679 O O . HIS A 1 84 ? 22.788 -1.003 -22.772 1.00 84.00 84 HIS A O 1
ATOM 685 N N . ASN A 1 85 ? 20.768 -1.986 -22.625 1.00 70.12 85 ASN A N 1
ATOM 686 C CA . ASN A 1 85 ? 21.079 -3.172 -23.431 1.00 70.12 85 ASN A CA 1
ATOM 687 C C . ASN A 1 85 ? 20.429 -3.134 -24.832 1.00 70.12 85 ASN A C 1
ATOM 689 O O . ASN A 1 85 ? 20.417 -4.164 -25.508 1.00 70.12 85 ASN A O 1
ATOM 693 N N . ALA A 1 86 ? 19.846 -1.996 -25.226 1.00 58.22 86 ALA A N 1
ATOM 694 C CA . ALA A 1 86 ? 19.341 -1.725 -26.573 1.00 58.22 86 ALA A CA 1
ATOM 695 C C . ALA A 1 86 ? 20.376 -0.923 -27.370 1.00 58.22 86 ALA A C 1
ATOM 697 O O . ALA A 1 86 ? 20.482 -1.183 -28.588 1.00 58.22 86 ALA A O 1
#